Protein AF-A0A2I8DH54-F1 (afdb_monomer_lite)

Sequence (72 aa):
MCESCLSLPLGMAVSMESHPRLGLVDCVEVDGDPVNRYEHYCCVSCQTRWIRYVDRWGTDMGFRLGEQSYDV

Radius of gyration: 12.2 Å; chains: 1; bounding box: 25×34×32 Å

pLDDT: mean 80.19, std 12.26, range [41.69, 91.38]

Secondary structure (DSSP, 8-state):
--HHHHTS-BTS---GGG-TTEEEEEEEE-TTSSEEEEEEEEETTT--EEEEEEETTS-EEEEEEPP-----

Structure (mmCIF, N/CA/C/O backbone):
data_AF-A0A2I8DH54-F1
#
_entry.id   AF-A0A2I8DH54-F1
#
loop_
_atom_site.group_PDB
_atom_site.id
_atom_site.type_symbol
_atom_site.label_atom_id
_atom_site.label_alt_id
_atom_site.label_comp_id
_atom_site.label_asym_id
_atom_sit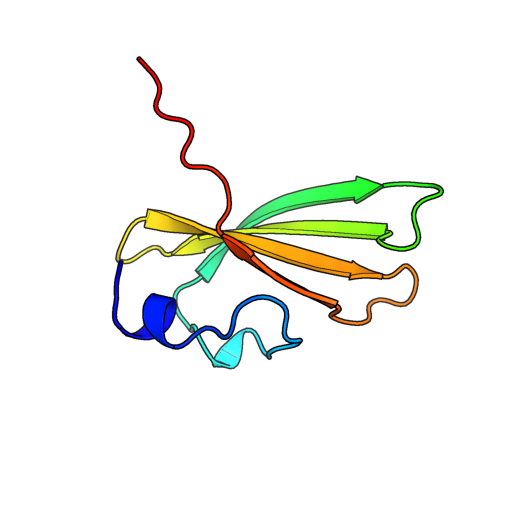e.label_entity_id
_atom_site.label_seq_id
_atom_site.pdbx_PDB_ins_code
_atom_site.Cartn_x
_atom_site.Cartn_y
_atom_site.Cartn_z
_atom_site.occupancy
_atom_site.B_iso_or_equiv
_atom_site.auth_seq_id
_atom_site.auth_comp_id
_atom_site.auth_asym_id
_atom_site.auth_atom_id
_atom_site.pdbx_PDB_model_num
ATOM 1 N N . MET A 1 1 ? -5.596 5.706 13.662 1.00 81.88 1 MET A N 1
ATOM 2 C CA . MET A 1 1 ? -5.063 4.482 13.023 1.00 81.88 1 MET A CA 1
ATOM 3 C C . MET A 1 1 ? -5.644 3.273 13.754 1.00 81.88 1 MET A C 1
ATOM 5 O O . MET A 1 1 ? -5.685 3.330 14.975 1.00 81.88 1 MET A O 1
ATOM 9 N N . CYS A 1 2 ? -6.182 2.260 13.062 1.00 87.75 2 CYS A N 1
ATOM 10 C CA . CYS A 1 2 ? -6.770 1.067 13.701 1.00 87.75 2 CYS A CA 1
ATOM 11 C C . CYS A 1 2 ? -5.715 -0.008 14.010 1.00 87.75 2 CYS A C 1
ATOM 13 O O . CYS A 1 2 ? -4.605 0.059 13.490 1.00 87.75 2 CYS A O 1
ATOM 15 N N . GLU A 1 3 ? -6.075 -1.015 14.810 1.00 86.12 3 GLU A N 1
ATOM 16 C CA . GLU A 1 3 ? -5.176 -2.116 15.190 1.00 86.12 3 GLU A CA 1
ATOM 17 C C . GLU A 1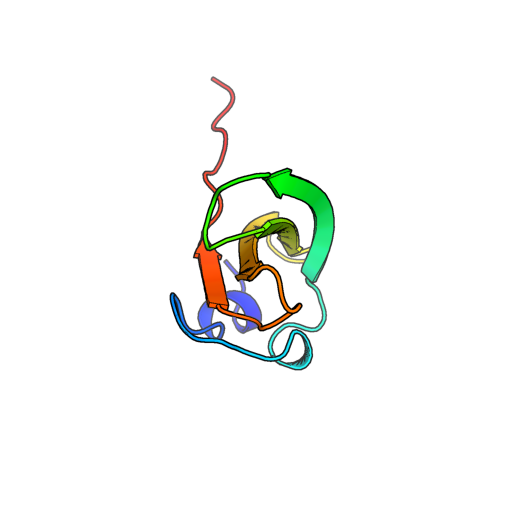 3 ? -4.615 -2.870 13.974 1.00 86.12 3 GLU A C 1
ATOM 19 O O . GLU A 1 3 ? -3.411 -3.080 13.896 1.00 86.12 3 GLU A O 1
ATOM 24 N N . SER A 1 4 ? -5.444 -3.155 12.962 1.00 85.88 4 SER A N 1
ATOM 25 C CA . SER A 1 4 ? -4.982 -3.791 11.718 1.00 85.88 4 SER A CA 1
ATOM 26 C C . SER A 1 4 ? -3.968 -2.931 10.950 1.00 85.88 4 SER A C 1
ATOM 28 O O . SER A 1 4 ? -3.017 -3.453 10.377 1.00 85.88 4 SER A O 1
ATOM 30 N N . CYS A 1 5 ? -4.141 -1.603 10.938 1.00 86.75 5 CYS A N 1
ATOM 31 C CA . CYS A 1 5 ? -3.158 -0.680 10.358 1.00 86.75 5 CYS A CA 1
ATOM 32 C C . CYS A 1 5 ? -1.859 -0.692 11.166 1.00 86.75 5 CYS A C 1
ATOM 34 O O . CYS A 1 5 ? -0.782 -0.662 10.587 1.00 86.75 5 CYS A O 1
ATOM 36 N N . LEU A 1 6 ? -1.946 -0.733 12.495 1.00 84.81 6 LEU A N 1
ATOM 37 C CA . LEU A 1 6 ? -0.770 -0.774 13.365 1.00 84.81 6 LEU A CA 1
ATOM 38 C C . LEU A 1 6 ? 0.010 -2.089 13.229 1.00 84.81 6 LEU A C 1
ATOM 40 O O . LEU A 1 6 ? 1.218 -2.093 13.442 1.00 84.81 6 LEU A O 1
ATOM 44 N N . SER A 1 7 ? -0.658 -3.184 12.856 1.00 83.31 7 SER A N 1
ATOM 45 C CA . SER A 1 7 ? -0.017 -4.482 12.635 1.00 83.31 7 SER A CA 1
ATOM 46 C C . SER A 1 7 ? 0.646 -4.642 11.267 1.00 83.31 7 SER A C 1
ATOM 48 O O . SER A 1 7 ? 1.328 -5.642 11.063 1.00 83.31 7 SER A O 1
ATOM 50 N N . LEU A 1 8 ? 0.455 -3.711 10.322 1.00 80.69 8 LEU A N 1
ATOM 51 C CA . LEU A 1 8 ? 1.135 -3.770 9.025 1.00 80.69 8 LEU A CA 1
ATOM 52 C C . LEU A 1 8 ? 2.617 -3.397 9.197 1.00 80.69 8 LEU A C 1
ATOM 54 O O . LEU A 1 8 ? 2.917 -2.252 9.549 1.00 80.69 8 LEU A O 1
ATOM 58 N N . PRO A 1 9 ? 3.560 -4.325 8.950 1.00 73.62 9 PRO A N 1
ATOM 59 C CA . PRO A 1 9 ? 4.977 -4.023 9.072 1.00 73.62 9 PRO A CA 1
ATOM 60 C C . PRO A 1 9 ? 5.424 -3.094 7.939 1.00 73.62 9 PRO A C 1
ATOM 62 O O . PRO A 1 9 ? 5.248 -3.377 6.754 1.00 73.62 9 PRO A O 1
ATOM 65 N N . LEU A 1 10 ? 6.023 -1.968 8.321 1.00 77.25 10 LEU A N 1
ATOM 66 C CA . LEU A 1 10 ? 6.555 -0.981 7.386 1.00 77.25 10 LEU A CA 1
ATOM 67 C C . LEU A 1 10 ? 7.794 -1.523 6.670 1.00 77.25 10 LEU A C 1
ATOM 69 O O . LEU A 1 10 ? 8.685 -2.085 7.303 1.00 77.25 10 LEU A O 1
ATOM 73 N N . GLY A 1 11 ? 7.864 -1.311 5.356 1.00 70.81 11 GLY A N 1
ATOM 74 C CA . GLY A 1 11 ? 9.022 -1.675 4.537 1.00 70.81 11 GLY A CA 1
ATOM 75 C C . GLY A 1 11 ? 9.229 -3.180 4.352 1.00 70.81 11 GLY A C 1
ATOM 76 O O . GLY A 1 11 ? 10.283 -3.585 3.875 1.00 70.81 11 GLY A O 1
ATOM 77 N N . MET A 1 12 ? 8.249 -4.005 4.727 1.00 68.38 12 MET A N 1
ATOM 78 C CA . MET A 1 12 ? 8.295 -5.456 4.561 1.00 68.38 12 MET A CA 1
ATOM 79 C C . MET A 1 12 ? 7.194 -5.898 3.604 1.00 68.38 12 MET A C 1
ATOM 81 O O . MET A 1 12 ? 6.062 -5.419 3.692 1.00 68.38 12 MET A O 1
ATOM 85 N N . ALA A 1 13 ? 7.523 -6.828 2.708 1.00 65.81 13 ALA A N 1
ATOM 86 C CA . ALA A 1 13 ? 6.543 -7.511 1.875 1.00 65.81 13 ALA A CA 1
ATOM 87 C C . ALA A 1 13 ? 5.548 -8.255 2.775 1.00 65.81 13 ALA A C 1
ATOM 89 O O . ALA A 1 13 ? 5.942 -9.121 3.561 1.00 65.81 13 ALA A O 1
ATOM 90 N N . VAL A 1 14 ? 4.265 -7.917 2.675 1.00 65.75 14 VAL A N 1
ATOM 91 C CA . VAL A 1 14 ? 3.200 -8.600 3.412 1.00 65.75 14 VAL A CA 1
ATOM 92 C C . VAL A 1 14 ? 1.987 -8.813 2.536 1.00 65.75 14 VAL A C 1
ATOM 94 O O . VAL A 1 14 ? 1.603 -7.954 1.749 1.00 65.75 14 VAL A O 1
ATOM 97 N N . SER A 1 15 ? 1.351 -9.968 2.712 1.00 65.62 15 SER A N 1
ATOM 98 C CA . SER A 1 15 ? 0.064 -10.239 2.084 1.00 65.62 15 SER A CA 1
ATOM 99 C C . SER A 1 15 ? -0.973 -9.209 2.546 1.00 65.62 15 SER A C 1
ATOM 101 O O . SER A 1 15 ? -1.062 -8.889 3.733 1.00 65.62 15 SER A O 1
ATOM 103 N N . MET A 1 16 ? -1.815 -8.738 1.619 1.00 65.38 16 MET A N 1
ATOM 104 C CA . MET A 1 16 ? -2.978 -7.891 1.929 1.00 65.38 16 MET A CA 1
ATOM 105 C C . MET A 1 16 ? -3.937 -8.537 2.944 1.00 65.38 16 MET A C 1
ATOM 107 O O . MET A 1 16 ? -4.714 -7.833 3.590 1.00 65.38 16 MET A O 1
ATOM 111 N N . GLU A 1 17 ? -3.861 -9.857 3.138 1.00 66.00 17 GLU A N 1
ATOM 112 C CA . GLU A 1 17 ? -4.614 -10.589 4.163 1.00 66.00 17 GLU A CA 1
ATOM 113 C C . GLU A 1 17 ? -4.353 -10.071 5.587 1.00 66.00 17 GLU A C 1
ATOM 115 O O . GLU A 1 17 ? -5.236 -10.155 6.439 1.00 66.00 17 GLU A O 1
ATOM 120 N N . SER A 1 18 ? -3.189 -9.462 5.846 1.00 65.12 18 SER A N 1
ATOM 121 C CA . SER A 1 18 ? -2.871 -8.841 7.140 1.00 65.12 18 SER A CA 1
ATOM 122 C C . SER A 1 18 ? -3.714 -7.595 7.444 1.00 65.12 18 SER A C 1
ATOM 124 O O . SER A 1 18 ? -3.773 -7.166 8.596 1.00 65.12 18 SER A O 1
ATOM 126 N N . HIS A 1 19 ? -4.399 -7.017 6.450 1.00 75.06 19 HIS A N 1
ATOM 127 C CA . HIS A 1 19 ? -5.303 -5.892 6.655 1.00 75.06 19 HIS A CA 1
ATOM 128 C C . HIS A 1 19 ? -6.575 -5.998 5.783 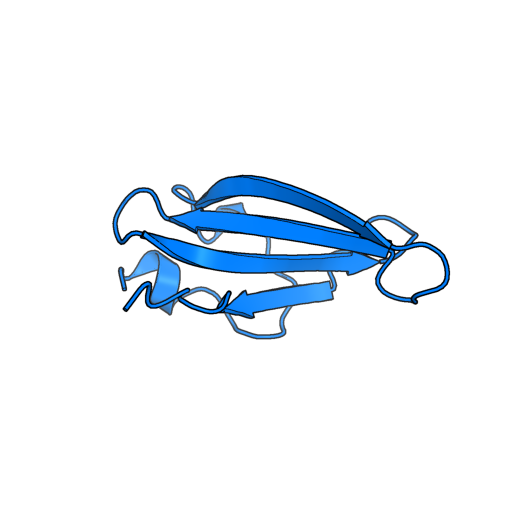1.00 75.06 19 HIS A C 1
ATOM 130 O O . HIS A 1 19 ? -6.693 -5.321 4.757 1.00 75.06 19 HIS A O 1
ATOM 136 N N . PRO A 1 20 ? -7.620 -6.719 6.242 1.00 74.31 20 PRO A N 1
ATOM 137 C CA . PRO A 1 20 ? -8.789 -7.094 5.428 1.00 74.31 20 PRO A CA 1
ATOM 138 C C . PRO A 1 20 ? -9.677 -5.918 4.987 1.00 74.31 20 PRO A C 1
ATOM 140 O O . PRO A 1 20 ? -10.615 -6.091 4.216 1.00 74.31 20 PRO A O 1
ATOM 143 N N . ARG A 1 21 ? -9.419 -4.716 5.515 1.00 85.94 21 ARG A N 1
ATOM 144 C CA . ARG A 1 21 ? -10.183 -3.488 5.250 1.00 85.94 21 ARG A CA 1
ATOM 145 C C . ARG A 1 21 ? -9.396 -2.410 4.490 1.00 85.94 21 ARG A C 1
ATOM 147 O O . ARG A 1 21 ? -9.770 -1.240 4.561 1.00 85.94 21 ARG A O 1
ATOM 154 N N . LEU A 1 22 ? -8.308 -2.772 3.804 1.00 87.38 22 LEU A N 1
ATOM 155 C CA . LEU A 1 22 ? -7.663 -1.882 2.829 1.00 87.38 22 LEU A CA 1
ATOM 156 C C . LEU A 1 22 ? -8.416 -1.947 1.498 1.00 87.38 22 LEU A C 1
ATOM 158 O O . LEU A 1 22 ? -8.518 -3.009 0.895 1.00 87.38 22 LEU A O 1
ATOM 162 N N . GLY A 1 23 ? -8.934 -0.808 1.042 1.00 89.19 23 GLY A N 1
ATOM 163 C CA . GLY A 1 23 ? -9.471 -0.654 -0.309 1.00 89.19 23 GLY A CA 1
ATOM 164 C C . GLY A 1 23 ? -8.433 -0.009 -1.220 1.00 89.19 23 GLY A C 1
ATOM 165 O O . GLY A 1 23 ? -7.798 0.963 -0.808 1.00 89.19 23 GLY A O 1
ATOM 166 N N . LEU A 1 24 ? -8.257 -0.542 -2.432 1.00 89.81 24 LEU A N 1
ATOM 167 C CA . LEU A 1 24 ? -7.438 0.092 -3.466 1.00 89.81 24 LEU A CA 1
ATOM 168 C C . LEU A 1 24 ? -8.111 1.404 -3.895 1.00 89.81 24 LEU A C 1
ATOM 170 O O . LEU A 1 24 ? -9.304 1.422 -4.193 1.00 89.81 24 LEU A O 1
ATOM 174 N N . VAL A 1 25 ? -7.346 2.489 -3.887 1.00 91.38 25 VAL A N 1
ATOM 175 C CA . VAL A 1 25 ? -7.781 3.836 -4.275 1.00 91.38 25 VAL A CA 1
ATOM 176 C C . VAL A 1 25 ? -7.230 4.194 -5.643 1.00 91.38 25 VAL A C 1
ATOM 178 O O . VAL A 1 25 ? -7.965 4.713 -6.474 1.00 91.38 25 VAL A O 1
ATOM 181 N N . ASP A 1 26 ? -5.943 3.929 -5.855 1.00 90.75 26 ASP A N 1
ATOM 182 C CA . ASP A 1 26 ? -5.244 4.308 -7.075 1.00 90.75 26 ASP A CA 1
ATOM 183 C C . ASP A 1 26 ? -4.087 3.346 -7.357 1.00 90.75 26 ASP A C 1
ATOM 185 O O . ASP A 1 26 ? -3.620 2.632 -6.464 1.00 90.75 26 ASP A O 1
ATOM 189 N N . CYS A 1 27 ? -3.634 3.315 -8.602 1.00 90.00 27 CYS A N 1
ATOM 190 C CA . CYS A 1 27 ? -2.527 2.494 -9.051 1.00 90.00 27 CYS A CA 1
ATOM 191 C C . CYS A 1 27 ? -1.722 3.245 -10.113 1.00 90.00 27 CYS A C 1
ATOM 193 O O . CYS A 1 27 ? -2.238 3.566 -11.181 1.00 90.00 27 CYS A O 1
ATOM 195 N N . VAL A 1 28 ? -0.442 3.476 -9.830 1.00 89.75 28 VAL A N 1
ATOM 196 C CA . VAL A 1 28 ? 0.477 4.201 -10.710 1.00 89.75 28 VAL A CA 1
ATOM 197 C C . VAL A 1 28 ? 1.551 3.246 -11.206 1.00 89.75 28 VAL A C 1
ATOM 199 O O . VAL A 1 28 ? 2.293 2.686 -10.404 1.00 89.75 28 VAL A O 1
ATOM 202 N N . GLU A 1 29 ? 1.650 3.067 -12.519 1.00 87.31 29 GLU A N 1
ATOM 203 C CA . GLU A 1 29 ? 2.759 2.346 -13.150 1.00 87.31 29 GLU A CA 1
ATOM 204 C C . GLU A 1 29 ? 3.885 3.330 -13.491 1.00 87.31 29 GLU A C 1
ATOM 206 O O . GLU A 1 29 ? 3.625 4.449 -13.936 1.00 87.31 29 GLU A O 1
ATOM 211 N N . VAL A 1 30 ? 5.134 2.942 -13.230 1.00 82.44 30 VAL A N 1
ATOM 212 C CA . VAL A 1 30 ? 6.316 3.788 -13.422 1.00 82.44 30 VAL A CA 1
ATOM 213 C C . VAL A 1 30 ? 7.341 3.039 -14.259 1.00 82.44 30 VAL A C 1
ATOM 215 O O . VAL A 1 30 ? 7.978 2.093 -13.800 1.00 82.44 30 VAL A O 1
ATOM 218 N N . ASP A 1 31 ? 7.513 3.498 -15.494 1.00 78.50 31 ASP A N 1
ATOM 219 C CA . ASP A 1 31 ? 8.489 2.939 -16.420 1.00 78.50 31 ASP A CA 1
ATOM 220 C C . ASP A 1 31 ? 9.917 3.380 -16.070 1.00 78.50 31 ASP A C 1
ATOM 222 O O . ASP A 1 31 ? 10.189 4.553 -15.810 1.00 78.50 31 ASP A O 1
ATOM 226 N N . GLY A 1 32 ? 10.861 2.438 -16.131 1.00 72.88 32 GLY A N 1
ATOM 227 C CA . GLY A 1 32 ? 12.293 2.712 -15.955 1.00 72.88 32 GLY A CA 1
ATOM 228 C C . GLY A 1 32 ? 12.789 2.735 -14.504 1.00 72.88 32 GLY A C 1
ATOM 229 O O . GLY A 1 32 ? 13.980 2.959 -14.288 1.00 72.88 32 GLY A O 1
ATOM 230 N N . ASP A 1 33 ? 11.923 2.454 -13.530 1.00 73.38 33 ASP A N 1
ATOM 231 C CA . ASP A 1 33 ? 12.261 2.308 -12.110 1.00 73.38 33 ASP A CA 1
ATOM 232 C C . ASP A 1 33 ? 12.272 0.807 -11.719 1.00 73.38 33 ASP A C 1
ATOM 234 O O . ASP A 1 33 ? 11.493 0.017 -12.263 1.00 73.38 33 ASP A O 1
ATOM 238 N N . PRO A 1 34 ? 13.171 0.342 -10.825 1.00 68.44 34 PRO A N 1
ATOM 239 C CA . PRO A 1 34 ? 13.070 -1.000 -10.241 1.00 68.44 34 PRO A CA 1
ATOM 240 C C . PRO A 1 34 ? 11.709 -1.276 -9.573 1.00 68.44 34 PRO A C 1
ATOM 242 O O . PRO A 1 34 ? 11.260 -2.426 -9.574 1.00 68.44 34 PRO A O 1
ATOM 245 N N . VAL A 1 35 ? 11.041 -0.245 -9.047 1.00 72.50 35 VAL A N 1
ATOM 246 C CA . VAL A 1 35 ? 9.633 -0.268 -8.639 1.00 72.50 35 VAL A CA 1
ATOM 247 C C . VAL A 1 35 ? 8.770 0.123 -9.833 1.00 72.50 35 VAL A C 1
ATOM 249 O O . VAL A 1 35 ? 8.718 1.279 -10.232 1.00 72.50 35 VAL A O 1
ATOM 252 N N . ASN A 1 36 ? 8.050 -0.849 -10.378 1.00 81.81 36 ASN A N 1
ATOM 253 C CA . ASN A 1 36 ? 7.264 -0.665 -11.593 1.00 81.81 36 ASN A CA 1
ATOM 254 C C . ASN A 1 36 ? 5.836 -0.208 -11.310 1.00 81.81 36 ASN A C 1
ATOM 256 O O . ASN A 1 36 ? 5.165 0.297 -12.205 1.00 81.81 36 ASN A O 1
ATOM 260 N N . ARG A 1 37 ? 5.330 -0.427 -10.090 1.00 88.12 37 ARG A N 1
ATOM 261 C CA . ARG A 1 37 ? 3.946 -0.102 -9.749 1.00 88.12 37 ARG A CA 1
ATOM 262 C C . ARG A 1 37 ? 3.783 0.296 -8.285 1.00 88.12 37 ARG A C 1
ATOM 264 O O . ARG A 1 37 ? 4.291 -0.363 -7.380 1.00 88.12 37 ARG A O 1
ATOM 271 N N . TYR A 1 38 ? 3.038 1.372 -8.069 1.00 89.62 38 TYR A N 1
ATOM 272 C CA . TYR A 1 38 ? 2.670 1.922 -6.772 1.00 89.62 38 TYR A CA 1
ATOM 273 C C . TYR A 1 38 ? 1.158 1.781 -6.605 1.00 89.62 38 TYR A C 1
ATOM 275 O O . TYR A 1 38 ? 0.384 2.426 -7.307 1.00 89.62 38 TYR A O 1
ATOM 283 N N . GLU A 1 39 ? 0.725 0.941 -5.673 1.00 90.50 39 GLU A N 1
ATOM 284 C CA . GLU A 1 39 ? -0.691 0.719 -5.373 1.00 90.50 39 GLU A CA 1
ATOM 285 C C . GLU A 1 39 ? -1.053 1.506 -4.108 1.00 90.50 39 GLU A C 1
ATOM 287 O O . GLU A 1 39 ? -0.492 1.290 -3.031 1.00 90.50 39 GLU A O 1
ATOM 292 N N . HIS A 1 40 ? -1.969 2.460 -4.229 1.00 91.31 40 HIS A N 1
ATOM 293 C CA . HIS A 1 40 ? -2.415 3.311 -3.134 1.00 91.31 40 HIS A CA 1
ATOM 294 C C . HIS A 1 40 ? -3.668 2.711 -2.506 1.00 91.31 40 HIS A C 1
ATOM 296 O O . HIS A 1 40 ? -4.681 2.521 -3.173 1.00 91.31 40 HIS A O 1
ATOM 302 N N . TYR A 1 41 ? -3.628 2.470 -1.203 1.00 90.69 41 TYR A N 1
ATOM 303 C CA . TYR A 1 41 ? -4.729 1.912 -0.432 1.00 90.69 41 TYR A CA 1
ATOM 304 C C . TYR A 1 41 ? -5.219 2.890 0.631 1.00 90.69 41 TYR A C 1
ATOM 306 O O . TYR A 1 41 ? -4.449 3.663 1.199 1.00 90.69 41 TYR A O 1
ATOM 314 N N . CYS A 1 42 ? -6.503 2.806 0.966 1.00 91.38 42 CYS A N 1
ATOM 315 C CA . CYS A 1 42 ? -7.095 3.499 2.101 1.00 91.38 42 CYS A CA 1
ATOM 316 C C . CYS A 1 42 ? -7.832 2.499 2.992 1.00 91.38 42 CYS A C 1
ATOM 318 O O . CYS A 1 42 ? -8.641 1.692 2.529 1.00 91.38 42 CYS A O 1
ATOM 320 N N . CYS A 1 43 ? -7.552 2.544 4.292 1.00 90.69 43 CYS A N 1
ATOM 321 C CA . CYS A 1 43 ? -8.277 1.748 5.270 1.00 90.69 43 CYS A CA 1
ATOM 322 C C . CYS A 1 43 ? -9.690 2.307 5.449 1.00 90.69 43 CYS A C 1
ATOM 324 O O . CYS A 1 43 ? -9.860 3.413 5.957 1.00 90.69 43 CYS A O 1
ATOM 326 N N . VAL A 1 44 ? -10.721 1.521 5.138 1.00 89.31 44 VAL A N 1
ATOM 327 C CA . VAL A 1 44 ? -12.117 1.985 5.254 1.00 89.31 44 VAL A CA 1
ATOM 328 C C . VAL A 1 44 ? -12.559 2.223 6.704 1.00 89.31 44 VAL A C 1
ATOM 330 O O . VAL A 1 44 ? -13.581 2.852 6.943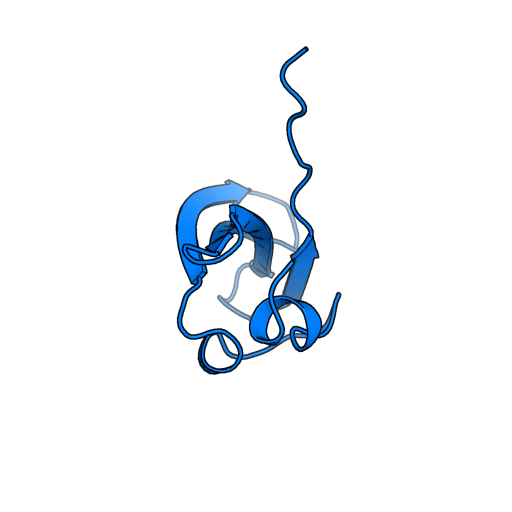 1.00 89.31 44 VAL A O 1
ATOM 333 N N . SER A 1 45 ? -11.807 1.722 7.692 1.00 89.75 45 SER A N 1
ATOM 334 C CA . SER A 1 45 ? -12.139 1.880 9.117 1.00 89.75 45 SER A CA 1
ATOM 335 C C . SER A 1 45 ? -11.541 3.124 9.759 1.00 89.75 45 SER A C 1
ATOM 337 O O . SER A 1 45 ? -12.186 3.737 10.599 1.00 89.75 45 SER A O 1
ATOM 339 N N . CYS A 1 46 ? -10.301 3.477 9.418 1.00 89.88 46 CYS A N 1
ATOM 340 C CA . CYS A 1 46 ? -9.602 4.599 10.051 1.00 89.88 46 CYS A CA 1
ATOM 341 C C . CYS A 1 46 ? -9.025 5.610 9.061 1.00 89.88 46 CYS A C 1
ATOM 343 O O . CYS A 1 46 ? -8.288 6.497 9.481 1.00 89.88 46 CYS A O 1
ATOM 345 N N . GLN A 1 47 ? -9.319 5.446 7.769 1.00 90.12 47 GLN A N 1
ATOM 346 C CA . GLN A 1 47 ? -8.907 6.320 6.667 1.00 90.12 47 GLN A CA 1
ATOM 347 C C . GLN A 1 47 ? -7.387 6.484 6.517 1.00 90.12 47 GLN A C 1
ATOM 349 O O . GLN A 1 47 ? -6.906 7.376 5.822 1.00 90.12 47 GLN A O 1
ATOM 354 N N . THR A 1 48 ? -6.601 5.613 7.156 1.00 89.25 48 THR A N 1
ATOM 355 C CA . THR A 1 48 ? -5.145 5.604 7.001 1.00 89.25 48 THR A CA 1
ATOM 356 C C . THR A 1 48 ? -4.799 5.169 5.585 1.00 89.25 48 THR A C 1
ATOM 358 O O . THR A 1 48 ? -5.279 4.131 5.122 1.00 89.25 48 THR A O 1
ATOM 361 N N . ARG A 1 49 ? -3.963 5.967 4.920 1.00 89.94 49 ARG A N 1
ATOM 362 C CA . ARG A 1 49 ? -3.488 5.707 3.566 1.00 89.94 49 ARG A CA 1
ATOM 363 C C . ARG A 1 49 ? -2.180 4.931 3.599 1.00 89.94 49 ARG A C 1
ATOM 365 O O . ARG A 1 49 ? -1.302 5.204 4.415 1.00 89.94 49 ARG A O 1
ATOM 372 N N . TRP A 1 50 ? -2.064 3.989 2.685 1.00 89.38 50 TRP A N 1
ATOM 373 C CA . TRP A 1 50 ? -0.924 3.105 2.528 1.00 89.38 50 TRP A CA 1
ATOM 374 C C . TRP A 1 50 ? -0.509 3.079 1.068 1.00 89.38 50 TRP A C 1
ATOM 376 O O . TRP A 1 50 ? -1.349 3.214 0.185 1.00 89.38 50 TRP A O 1
ATOM 386 N N . ILE A 1 51 ? 0.779 2.903 0.814 1.00 90.25 51 ILE A N 1
ATOM 387 C CA . ILE A 1 51 ? 1.313 2.713 -0.531 1.00 90.25 51 ILE A CA 1
ATOM 388 C C . ILE A 1 51 ? 2.059 1.391 -0.521 1.00 90.25 51 ILE A C 1
ATOM 390 O O . ILE A 1 51 ? 2.954 1.202 0.303 1.00 90.25 51 ILE A O 1
ATOM 394 N N . ARG A 1 52 ? 1.672 0.490 -1.416 1.00 88.50 52 ARG A N 1
ATOM 395 C CA . ARG A 1 52 ? 2.349 -0.775 -1.667 1.00 88.50 52 ARG A CA 1
ATOM 396 C C . ARG A 1 52 ? 3.209 -0.638 -2.910 1.00 88.50 52 ARG A C 1
ATOM 398 O O . ARG A 1 52 ? 2.762 -0.094 -3.920 1.00 88.50 52 ARG A O 1
ATOM 405 N N . TYR A 1 53 ? 4.426 -1.141 -2.824 1.00 89.00 53 TYR A N 1
ATOM 406 C CA . TYR A 1 53 ? 5.372 -1.128 -3.925 1.00 89.00 53 TYR A CA 1
ATOM 407 C C . TYR A 1 53 ? 5.431 -2.495 -4.571 1.00 89.00 53 TYR A C 1
ATOM 409 O O . TYR A 1 53 ? 5.540 -3.511 -3.885 1.00 89.00 53 TYR A O 1
ATOM 417 N N . VAL A 1 54 ? 5.397 -2.510 -5.893 1.00 87.25 54 VAL A N 1
ATOM 418 C CA . VAL A 1 54 ? 5.486 -3.730 -6.677 1.00 87.25 54 VAL A CA 1
ATOM 419 C C . VAL A 1 54 ? 6.573 -3.537 -7.728 1.00 87.25 54 VAL A C 1
ATOM 421 O O . VAL A 1 54 ? 6.607 -2.527 -8.435 1.00 87.25 54 VAL A O 1
ATOM 424 N N . ASP A 1 55 ? 7.504 -4.483 -7.800 1.00 87.06 55 ASP A N 1
ATOM 425 C CA . ASP A 1 55 ? 8.564 -4.451 -8.804 1.00 87.06 55 ASP A CA 1
ATOM 426 C C . ASP A 1 55 ? 8.024 -4.782 -10.210 1.00 87.06 55 ASP A C 1
ATOM 428 O O . ASP A 1 55 ? 6.856 -5.127 -10.412 1.00 87.06 55 ASP A O 1
ATOM 432 N N . ARG A 1 56 ? 8.897 -4.708 -11.216 1.00 83.25 56 ARG A N 1
ATOM 433 C CA . ARG A 1 56 ? 8.550 -5.020 -12.617 1.00 83.25 56 ARG A CA 1
ATOM 434 C C . ARG A 1 56 ? 8.116 -6.464 -12.885 1.00 83.25 56 ARG A C 1
ATOM 436 O O . ARG A 1 56 ? 7.635 -6.760 -13.974 1.00 83.25 56 ARG A O 1
ATOM 443 N N . TRP A 1 57 ? 8.326 -7.366 -11.935 1.00 84.38 57 TRP A N 1
ATOM 444 C CA . TRP A 1 57 ? 7.954 -8.775 -12.020 1.00 84.38 57 TRP A CA 1
ATOM 445 C C . TRP A 1 57 ? 6.669 -9.086 -11.246 1.00 84.38 57 TRP A C 1
ATOM 447 O O . TRP A 1 57 ? 6.217 -10.230 -11.257 1.00 84.38 57 TRP A O 1
ATOM 457 N N . GLY A 1 58 ? 6.061 -8.087 -10.601 1.00 80.06 58 GLY A N 1
ATOM 458 C CA . GLY A 1 58 ? 4.893 -8.282 -9.749 1.00 80.06 58 GLY A CA 1
ATOM 459 C C . GLY A 1 58 ? 5.238 -8.678 -8.309 1.00 80.06 58 GLY A C 1
ATOM 460 O O . GLY A 1 58 ? 4.332 -9.043 -7.558 1.00 80.06 58 GLY A O 1
ATOM 461 N N . THR A 1 59 ? 6.512 -8.624 -7.912 1.00 84.50 59 THR A N 1
ATOM 462 C CA . THR A 1 59 ? 6.962 -8.933 -6.551 1.00 84.50 59 THR A CA 1
ATOM 463 C C . THR A 1 59 ? 6.581 -7.804 -5.609 1.00 84.50 59 THR A C 1
ATOM 465 O O . THR A 1 59 ? 6.866 -6.637 -5.873 1.00 84.50 59 THR A O 1
ATOM 468 N N . ASP A 1 60 ? 5.969 -8.162 -4.484 1.00 85.19 60 ASP A N 1
ATOM 469 C CA . ASP A 1 60 ? 5.688 -7.227 -3.401 1.00 85.19 60 ASP A CA 1
ATOM 470 C C . ASP A 1 60 ? 6.992 -6.777 -2.735 1.00 85.19 60 ASP A C 1
ATOM 472 O O . ASP A 1 60 ? 7.741 -7.594 -2.197 1.00 85.19 60 ASP A O 1
ATOM 476 N N . MET A 1 61 ? 7.249 -5.475 -2.770 1.00 84.88 61 MET A N 1
ATOM 477 C CA . MET A 1 61 ? 8.414 -4.837 -2.159 1.00 84.88 61 MET A CA 1
ATOM 478 C C . MET A 1 61 ? 8.069 -4.197 -0.803 1.00 84.88 61 MET A C 1
ATOM 480 O O . MET A 1 61 ? 8.944 -3.651 -0.133 1.00 84.88 61 MET A O 1
ATOM 484 N N . GLY A 1 62 ? 6.807 -4.285 -0.374 1.00 85.56 62 GLY A N 1
ATOM 485 C CA . GLY A 1 62 ? 6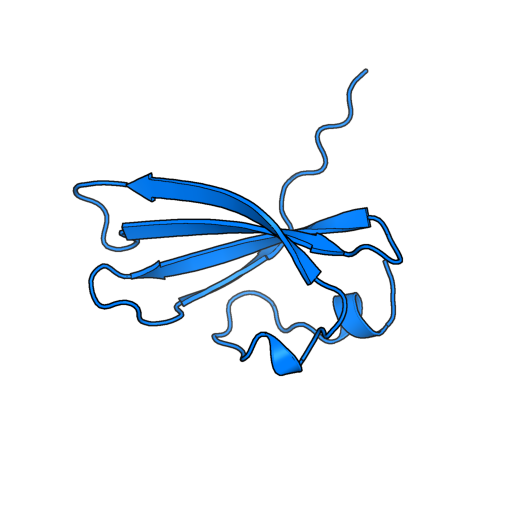.324 -3.870 0.934 1.00 85.56 62 GLY A CA 1
ATOM 486 C C . GLY A 1 62 ? 5.446 -2.625 0.934 1.00 85.56 62 GLY A C 1
ATOM 487 O O . GLY A 1 62 ? 5.162 -2.008 -0.094 1.00 85.56 62 GLY A O 1
ATOM 488 N N . PHE A 1 63 ? 5.010 -2.262 2.140 1.00 85.44 63 PHE A N 1
ATOM 489 C CA . PHE A 1 63 ? 4.114 -1.137 2.391 1.00 85.44 63 PHE A CA 1
ATOM 490 C C . PHE A 1 63 ? 4.825 0.034 3.076 1.00 85.44 63 PHE A C 1
ATOM 492 O O . PHE A 1 63 ? 5.640 -0.149 3.984 1.00 85.44 63 PHE A O 1
ATOM 499 N N . ARG A 1 64 ? 4.432 1.259 2.719 1.00 88.25 64 ARG A N 1
ATOM 500 C CA . ARG A 1 64 ? 4.700 2.480 3.491 1.00 88.25 64 ARG A CA 1
ATOM 501 C C . ARG A 1 64 ? 3.408 3.213 3.827 1.00 88.25 64 ARG A C 1
ATOM 503 O O . ARG A 1 64 ? 2.392 3.038 3.154 1.00 88.25 64 ARG A O 1
ATOM 510 N N . LEU A 1 65 ? 3.475 4.108 4.807 1.00 87.06 65 LEU A N 1
ATOM 511 C CA . LEU A 1 65 ? 2.415 5.091 5.002 1.00 87.06 65 LEU A CA 1
ATOM 512 C C . LEU A 1 65 ? 2.371 6.042 3.808 1.00 87.06 65 LEU A C 1
ATOM 514 O O . LEU A 1 65 ? 3.397 6.578 3.387 1.00 87.06 65 LEU A O 1
ATOM 518 N N . GLY A 1 66 ? 1.174 6.213 3.255 1.00 80.38 66 GLY A N 1
ATOM 519 C CA . GLY A 1 66 ? 0.906 7.277 2.302 1.00 80.38 66 GLY A CA 1
ATOM 520 C C . GLY A 1 66 ? 0.833 8.606 3.039 1.00 80.38 66 GLY A C 1
ATOM 521 O O . GLY A 1 66 ? 0.348 8.665 4.172 1.00 80.38 66 GLY A O 1
ATOM 522 N N . GLU A 1 67 ? 1.308 9.674 2.406 1.00 69.94 67 GLU A N 1
ATOM 523 C CA . GLU A 1 67 ? 1.178 11.009 2.977 1.00 69.94 67 GLU A CA 1
ATOM 524 C C . GLU A 1 67 ? -0.309 11.344 3.174 1.00 69.94 67 GLU A C 1
ATOM 526 O O . GLU A 1 67 ? -1.152 11.154 2.287 1.00 69.94 67 GLU A O 1
ATOM 531 N N . GLN A 1 68 ? -0.648 11.823 4.373 1.00 53.78 68 GLN A N 1
ATOM 532 C CA . GLN A 1 68 ? -1.898 12.537 4.576 1.00 53.78 68 GLN A CA 1
ATOM 533 C C . GLN A 1 68 ? -1.733 13.874 3.867 1.00 53.78 68 GLN A C 1
ATOM 535 O O . GLN A 1 68 ? -1.020 14.747 4.352 1.00 53.78 68 GLN A O 1
ATOM 540 N N . SER A 1 69 ? -2.367 14.026 2.708 1.00 47.50 69 SER A N 1
ATOM 541 C CA . SER A 1 69 ? -2.666 15.348 2.171 1.00 47.50 69 SER A CA 1
ATOM 542 C C . SER A 1 69 ? -3.516 16.047 3.237 1.00 47.50 69 SER A C 1
ATOM 544 O O . SER A 1 69 ? -4.710 15.781 3.353 1.00 47.50 69 SER A O 1
ATOM 546 N N . TYR A 1 70 ? -2.883 16.830 4.108 1.00 45.09 70 TYR A N 1
ATOM 547 C CA . TYR A 1 70 ? -3.589 17.828 4.891 1.00 45.09 70 TYR A CA 1
ATOM 548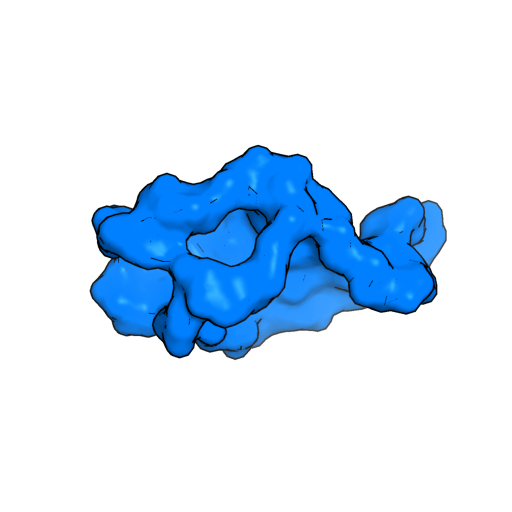 C C . TYR A 1 70 ? -3.950 18.918 3.887 1.00 45.09 70 TYR A C 1
ATOM 550 O O . TYR A 1 70 ? -3.116 19.759 3.566 1.00 45.09 70 TYR A O 1
ATOM 558 N N . ASP A 1 71 ? -5.153 18.841 3.321 1.00 42.62 71 ASP A N 1
ATOM 559 C CA . ASP A 1 71 ? -5.761 20.009 2.695 1.00 42.62 71 ASP A CA 1
ATOM 560 C C . ASP A 1 71 ? -5.934 21.062 3.800 1.00 42.62 71 ASP A C 1
ATOM 562 O O . ASP A 1 71 ? -6.665 20.845 4.773 1.00 42.62 71 ASP A O 1
ATOM 566 N N . VAL A 1 72 ? -5.172 22.150 3.679 1.00 41.69 72 VAL A N 1
ATOM 567 C CA . VAL A 1 72 ? -5.295 23.387 4.465 1.00 41.69 72 VAL A CA 1
ATOM 568 C C . VAL A 1 72 ? -6.104 24.396 3.674 1.00 41.69 72 VAL A C 1
ATOM 570 O O . VAL A 1 72 ? -5.839 24.520 2.457 1.00 41.69 72 VAL A O 1
#

Foldseek 3Di:
DDPLVVPFDAQDFDDCVSQVQWDFDDKDADPPDQFGIWTWTARPPPRWIKIWTAGPVRDTRGIDTDDDPPPD